Protein AF-A0A537IH87-F1 (afdb_monomer_lite)

pLDDT: mean 83.72, std 11.46, range [42.16, 96.88]

Sequence (106 aa):
MARRAQEFIPELKVEYLARPGIAGVRAQVIDRKGNFIKEAIELEGAHSYHITNYNSPGATGSPAFAAWLVKKLGEDGHLNHLTRNLGKRGIWDFAMISEQIEMKTT

Secondary structure (DSSP, 8-state):
-HHHHHTT-TT--GGG--SPPPP------B-TTSPBP-S-EEEEETTEEEEEE--TTHHHHHHHHHHHHHHHHHHTTTTTTS--------S--HHHHHHHHHTT--

Foldseek 3Di:
DQVVVCVVVVPDDPVVDPDDDDDDDALWDADPVRDTDADFDWDDDPLDIDGSHDRPPNPVCVVLVVLVVVVVCVVVVVCVPPDPDPPDDDPDDSVVSNVVVVVVVD

Structure (mmCIF, N/CA/C/O backbone):
data_AF-A0A537IH87-F1
#
_entry.id   AF-A0A537IH87-F1
#
loop_
_atom_site.group_PDB
_atom_site.id
_atom_site.type_symbol
_atom_site.label_atom_id
_atom_site.label_alt_id
_atom_site.label_comp_id
_atom_site.label_asym_id
_atom_site.label_entity_id
_atom_site.label_seq_id
_atom_site.pdbx_PDB_ins_code
_atom_site.Cartn_x
_atom_site.Cartn_y
_atom_site.Cartn_z
_atom_site.occupancy
_atom_site.B_iso_or_equiv
_atom_site.auth_seq_id
_atom_site.auth_comp_id
_atom_site.auth_asym_id
_atom_site.auth_atom_id
_atom_site.pdbx_PDB_model_num
ATOM 1 N N . MET A 1 1 ? -15.728 -4.539 16.410 1.00 87.00 1 MET A N 1
ATOM 2 C CA . MET A 1 1 ? -14.924 -3.320 16.656 1.00 87.00 1 MET A CA 1
ATOM 3 C C . MET A 1 1 ? -15.585 -2.343 17.610 1.00 87.00 1 MET A C 1
ATOM 5 O O . MET A 1 1 ? -14.870 -1.872 18.473 1.00 87.00 1 MET A O 1
ATOM 9 N N . ALA A 1 2 ? -16.903 -2.105 17.539 1.00 90.31 2 ALA A N 1
ATOM 10 C CA . ALA A 1 2 ? -17.605 -1.187 18.451 1.00 90.31 2 ALA A CA 1
ATOM 11 C C . ALA A 1 2 ? -17.243 -1.378 19.940 1.00 90.31 2 ALA A C 1
ATOM 13 O O . ALA A 1 2 ? -16.766 -0.442 20.562 1.00 90.31 2 ALA A O 1
ATOM 14 N N . ARG A 1 3 ? -17.328 -2.613 20.464 1.00 91.81 3 ARG A N 1
ATOM 15 C CA . ARG A 1 3 ? -16.931 -2.925 21.852 1.00 91.81 3 ARG A CA 1
ATOM 16 C C . ARG A 1 3 ? -15.479 -2.556 22.181 1.00 91.81 3 ARG A C 1
ATOM 18 O O . ARG A 1 3 ? -15.222 -1.996 23.229 1.00 91.81 3 ARG A O 1
ATOM 25 N N . ARG A 1 4 ? -14.540 -2.840 21.271 1.00 93.88 4 ARG A N 1
ATOM 26 C CA . ARG A 1 4 ? -13.120 -2.498 21.466 1.00 93.88 4 ARG A CA 1
ATOM 27 C C . ARG A 1 4 ? -12.901 -0.987 21.423 1.00 93.88 4 ARG A C 1
ATOM 29 O O . ARG A 1 4 ? -12.083 -0.475 22.161 1.00 93.88 4 ARG A O 1
ATOM 36 N N . ALA A 1 5 ? -13.635 -0.268 20.573 1.00 93.88 5 ALA A N 1
ATOM 37 C CA . ALA A 1 5 ? -13.575 1.191 20.529 1.00 93.88 5 ALA A CA 1
ATOM 38 C C . ALA A 1 5 ? -14.132 1.828 21.814 1.00 93.88 5 ALA A C 1
ATOM 40 O O . ALA A 1 5 ? -13.588 2.826 22.271 1.00 93.88 5 ALA A O 1
ATOM 41 N N . GLN A 1 6 ? -15.154 1.221 22.428 1.00 95.88 6 GLN A N 1
ATOM 42 C CA . GLN A 1 6 ? -15.707 1.664 23.714 1.00 95.88 6 GLN A CA 1
ATOM 43 C C . GLN A 1 6 ? -14.706 1.573 24.876 1.00 95.88 6 GLN A C 1
ATOM 45 O O . GLN A 1 6 ? -14.854 2.306 25.845 1.00 95.88 6 GLN A O 1
ATOM 50 N N . GLU A 1 7 ? -13.663 0.738 24.777 1.00 96.88 7 GLU A N 1
ATOM 51 C CA . GLU A 1 7 ? -12.567 0.717 25.763 1.00 96.88 7 GLU A CA 1
ATOM 52 C C . GLU A 1 7 ? -11.771 2.037 25.771 1.00 96.88 7 GLU A C 1
ATOM 54 O O . GLU A 1 7 ? -11.214 2.407 26.799 1.00 96.88 7 GLU A O 1
ATOM 59 N N . PHE A 1 8 ? -11.741 2.760 24.643 1.00 96.81 8 PHE A N 1
ATOM 60 C CA . PHE A 1 8 ? -11.029 4.037 24.486 1.00 96.81 8 PHE A CA 1
ATOM 61 C C . PHE A 1 8 ? -11.963 5.253 24.478 1.00 96.81 8 PHE A C 1
ATOM 63 O O . PHE A 1 8 ? -11.526 6.359 24.784 1.00 96.81 8 PHE A O 1
ATOM 70 N N . ILE A 1 9 ? -13.228 5.062 24.092 1.00 96.69 9 ILE A N 1
ATOM 71 C CA . ILE A 1 9 ? -14.254 6.110 23.996 1.00 96.69 9 ILE A CA 1
ATOM 72 C C . ILE A 1 9 ? -15.544 5.580 24.649 1.00 96.69 9 ILE A C 1
ATOM 74 O O . ILE A 1 9 ? -16.421 5.074 23.940 1.00 96.69 9 ILE A O 1
ATOM 78 N N . PRO A 1 10 ? -15.666 5.638 25.987 1.00 95.75 10 PRO A N 1
ATOM 79 C CA . PRO A 1 10 ? -16.772 5.012 26.720 1.00 95.75 10 PRO A CA 1
ATOM 80 C C . PRO A 1 10 ? -18.163 5.535 26.341 1.00 95.75 10 PRO A C 1
ATOM 82 O O . PRO A 1 10 ? -19.146 4.797 26.398 1.00 95.75 10 PRO A O 1
ATOM 85 N N . GLU A 1 11 ? -18.261 6.792 25.913 1.00 96.62 11 GLU A N 1
ATOM 86 C CA . GLU A 1 11 ? -19.509 7.441 25.507 1.00 96.62 11 GLU A CA 1
ATOM 87 C C . GLU A 1 11 ? -19.996 7.000 24.116 1.00 96.62 11 GLU A C 1
ATOM 89 O O . GLU A 1 11 ? -21.115 7.340 23.717 1.00 96.62 11 GLU A O 1
ATOM 94 N N . LEU A 1 12 ? -19.185 6.245 23.360 1.00 95.19 12 LEU A N 1
ATOM 95 C CA . LEU A 1 12 ? -19.568 5.701 22.058 1.00 95.19 12 LEU A CA 1
ATOM 96 C C . LEU A 1 12 ? -20.717 4.699 22.227 1.00 95.19 12 LEU A C 1
ATOM 98 O O . LEU A 1 12 ? -20.536 3.605 22.764 1.00 95.19 12 LEU A O 1
ATOM 102 N N . LYS A 1 13 ? -21.894 5.023 21.691 1.00 94.69 13 LYS A N 1
ATOM 103 C CA . LYS A 1 13 ? -23.036 4.102 21.628 1.00 94.69 13 LYS A CA 1
ATOM 104 C C . LYS A 1 13 ? -23.091 3.398 20.280 1.00 94.69 13 LYS A C 1
ATOM 10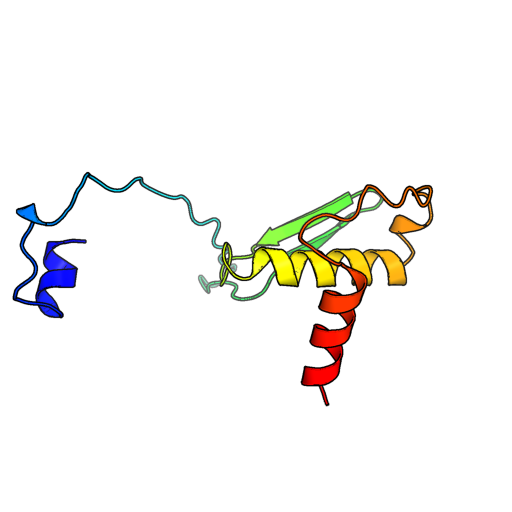6 O O . LYS A 1 13 ? -22.782 3.989 19.247 1.00 94.69 13 LYS A O 1
ATOM 111 N N . VAL A 1 14 ? -23.533 2.139 20.273 1.00 91.31 14 VAL A N 1
ATOM 112 C CA . VAL A 1 14 ? -23.714 1.358 19.030 1.00 91.31 14 VAL A CA 1
ATOM 113 C C . VAL A 1 14 ? -24.706 2.049 18.089 1.00 91.31 14 VAL A C 1
ATOM 115 O O . VAL A 1 14 ? -24.526 2.012 16.877 1.00 91.31 14 VAL A O 1
ATOM 118 N N . GLU A 1 15 ? -25.693 2.740 18.657 1.00 93.81 15 GLU A N 1
ATOM 119 C CA . GLU A 1 15 ? -26.703 3.540 17.956 1.00 93.81 15 GLU A CA 1
ATOM 120 C C . GLU A 1 15 ? -26.104 4.648 17.073 1.00 93.81 15 GLU A C 1
ATOM 122 O O . GLU A 1 15 ? -26.734 5.070 16.109 1.00 93.81 15 GLU A O 1
ATOM 127 N N . TYR A 1 16 ? -24.890 5.124 17.376 1.00 94.19 16 TYR A N 1
ATOM 128 C CA . TYR A 1 16 ? -24.220 6.165 16.587 1.00 94.19 16 TYR A CA 1
ATOM 129 C C . TYR A 1 16 ? -23.643 5.624 15.269 1.00 94.19 16 TYR A C 1
ATOM 131 O O . TYR A 1 16 ? -23.244 6.394 14.395 1.00 94.19 16 TYR A O 1
ATOM 139 N N . LEU A 1 17 ? -23.560 4.300 15.110 1.00 92.62 17 LEU A N 1
ATOM 140 C CA . LEU A 1 17 ? -23.004 3.669 13.919 1.00 92.62 17 LEU A CA 1
ATOM 141 C C . LEU A 1 17 ? -24.061 3.626 12.811 1.00 92.62 17 LEU A C 1
ATOM 143 O O . LEU A 1 17 ? -25.045 2.900 12.910 1.00 92.62 17 LEU A O 1
ATOM 147 N N . ALA A 1 18 ? -23.821 4.355 11.718 1.00 93.56 18 ALA A N 1
ATOM 148 C CA . ALA A 1 18 ? -24.784 4.484 10.620 1.00 93.56 18 ALA A CA 1
ATOM 149 C C . ALA A 1 18 ? -25.163 3.147 9.952 1.00 93.56 18 ALA A C 1
ATOM 151 O O . ALA A 1 18 ? -26.293 2.971 9.506 1.00 93.56 18 ALA A O 1
ATOM 152 N N . ARG A 1 19 ? -24.206 2.216 9.830 1.00 92.12 19 ARG A N 1
ATOM 153 C CA . ARG A 1 19 ? -24.402 0.882 9.241 1.00 92.12 19 ARG A CA 1
ATOM 154 C C . ARG A 1 19 ? -23.248 -0.058 9.600 1.00 92.12 19 ARG A C 1
ATOM 156 O O . ARG A 1 19 ? -22.163 0.426 9.937 1.00 92.12 19 ARG A O 1
ATOM 163 N N . PRO A 1 20 ? -23.423 -1.385 9.468 1.00 89.25 20 PRO A N 1
ATOM 164 C CA . PRO A 1 20 ? -22.310 -2.323 9.523 1.00 89.25 20 PRO A CA 1
ATOM 165 C C . PRO A 1 20 ? -21.222 -1.961 8.505 1.00 89.25 20 PRO A C 1
ATOM 167 O O . PRO A 1 20 ? -21.509 -1.592 7.365 1.00 89.25 20 PRO A O 1
ATOM 170 N N . GLY A 1 21 ? -19.964 -2.063 8.929 1.00 88.00 21 GLY A N 1
ATOM 171 C CA . GLY A 1 21 ? -18.826 -1.943 8.024 1.00 88.00 21 GLY A CA 1
ATOM 172 C C . GLY A 1 21 ? -18.715 -3.151 7.091 1.00 88.00 21 GLY A C 1
ATOM 173 O O . GLY A 1 21 ? -19.277 -4.213 7.356 1.00 88.00 21 GLY A O 1
ATOM 174 N N . ILE A 1 22 ? -17.944 -2.991 6.019 1.00 89.75 22 ILE A N 1
ATOM 175 C CA . ILE A 1 22 ? -17.581 -4.088 5.117 1.00 89.75 22 ILE A CA 1
ATOM 176 C C . ILE A 1 22 ? -16.298 -4.773 5.593 1.00 89.75 22 ILE A C 1
ATOM 178 O O . ILE A 1 22 ? -15.399 -4.128 6.137 1.00 89.75 22 ILE A O 1
ATOM 182 N N . ALA A 1 23 ? -16.203 -6.083 5.370 1.00 88.06 23 ALA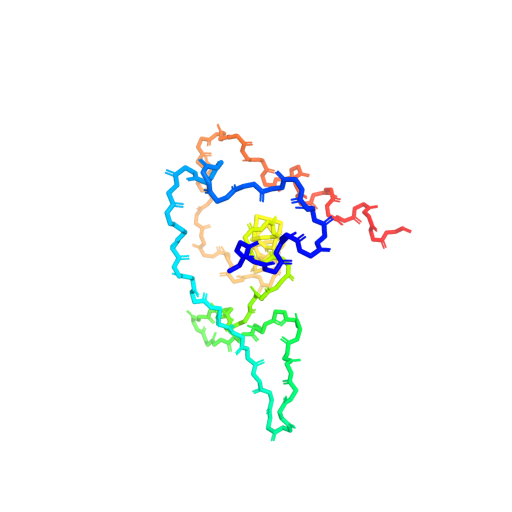 A N 1
ATOM 183 C CA . ALA A 1 23 ? -14.946 -6.799 5.532 1.00 88.06 23 ALA A CA 1
ATOM 184 C C . ALA A 1 23 ? -14.017 -6.458 4.357 1.00 88.06 23 ALA A C 1
ATOM 186 O O . ALA A 1 23 ? -14.413 -6.560 3.198 1.00 88.06 23 ALA A O 1
ATOM 187 N N . GLY A 1 24 ? -12.789 -6.045 4.663 1.00 84.69 24 GLY A N 1
ATOM 188 C CA . GLY A 1 24 ? -11.733 -5.844 3.672 1.00 84.69 24 GLY A CA 1
ATOM 189 C C . GLY A 1 24 ? -10.713 -6.977 3.724 1.00 84.69 24 GLY A C 1
ATOM 190 O O . GLY A 1 24 ? -10.452 -7.531 4.792 1.00 84.69 24 GLY A O 1
ATOM 191 N N . VAL A 1 25 ? -10.104 -7.287 2.581 1.00 84.06 25 VAL A N 1
ATOM 192 C CA . VAL A 1 25 ? -8.964 -8.209 2.497 1.00 84.06 25 VAL A CA 1
ATOM 193 C C . VAL A 1 25 ? -7.675 -7.396 2.545 1.00 84.06 25 VAL A C 1
ATOM 195 O O . VAL A 1 25 ? -7.536 -6.401 1.836 1.00 84.06 25 VAL A O 1
ATOM 198 N N . ARG A 1 26 ? -6.720 -7.817 3.379 1.00 80.12 26 ARG A N 1
ATOM 199 C CA . ARG A 1 26 ? -5.355 -7.280 3.377 1.00 80.12 26 ARG A CA 1
ATOM 200 C C . ARG A 1 26 ? -4.422 -8.336 2.801 1.00 80.12 26 ARG A C 1
ATOM 202 O O . ARG A 1 26 ? -4.248 -9.385 3.416 1.00 80.12 26 ARG A O 1
ATOM 209 N N . ALA A 1 27 ? -3.820 -8.051 1.652 1.00 76.56 27 ALA A N 1
ATOM 210 C CA . ALA A 1 27 ? -2.803 -8.901 1.039 1.00 76.56 27 ALA A CA 1
ATOM 211 C C . ALA A 1 27 ? -1.449 -8.691 1.741 1.00 76.56 27 ALA A C 1
ATOM 213 O O . ALA A 1 27 ? -0.555 -8.057 1.196 1.00 76.56 27 ALA A O 1
ATOM 214 N N . GLN A 1 28 ? -1.330 -9.143 2.993 1.00 83.25 28 GLN A N 1
ATOM 215 C CA . GLN A 1 28 ? -0.068 -9.066 3.732 1.00 83.25 28 GLN A CA 1
ATOM 216 C C . GLN A 1 28 ? 0.803 -10.271 3.401 1.00 83.25 28 GLN A C 1
ATOM 218 O O . GLN A 1 28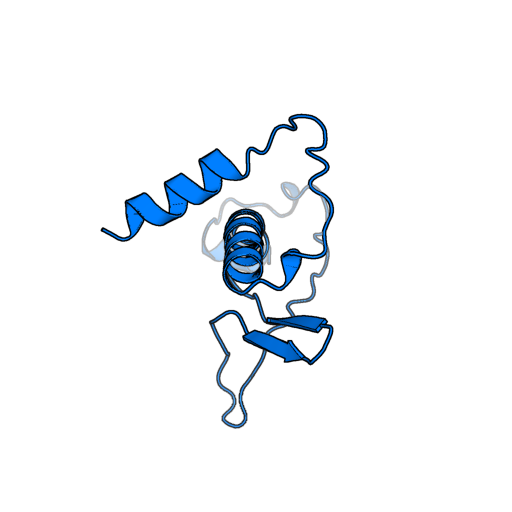 ? 0.361 -11.410 3.556 1.00 83.25 28 GLN A O 1
ATOM 223 N N . VAL A 1 29 ? 2.044 -10.020 2.999 1.00 88.12 29 VAL A N 1
ATOM 224 C CA . VAL A 1 29 ? 3.015 -11.086 2.747 1.00 88.12 29 VAL A CA 1
ATOM 225 C C . VAL A 1 29 ? 3.754 -11.446 4.036 1.00 88.12 29 VAL A C 1
ATOM 227 O O . VAL A 1 29 ? 4.118 -10.576 4.832 1.00 88.12 29 VAL A O 1
ATOM 230 N N . ILE A 1 30 ? 3.960 -12.748 4.234 1.00 90.31 30 ILE A N 1
ATOM 231 C CA . ILE A 1 30 ? 4.682 -13.325 5.369 1.00 90.31 30 ILE A CA 1
ATOM 232 C C . ILE A 1 30 ? 5.884 -14.108 4.828 1.00 90.31 30 ILE A C 1
ATOM 234 O O . ILE A 1 30 ? 5.751 -14.852 3.855 1.00 90.31 30 ILE A O 1
ATOM 238 N N . ASP A 1 31 ? 7.057 -13.930 5.434 1.00 89.69 31 ASP A N 1
ATOM 239 C CA . ASP A 1 31 ? 8.265 -14.671 5.068 1.00 89.69 31 ASP A CA 1
ATOM 240 C C . ASP A 1 31 ? 8.255 -16.121 5.606 1.00 89.69 31 ASP A C 1
ATOM 242 O O . ASP A 1 31 ? 7.391 -16.533 6.381 1.00 89.69 31 ASP A O 1
ATOM 246 N N . ARG A 1 32 ? 9.261 -16.923 5.230 1.00 93.44 32 ARG A N 1
ATOM 247 C CA . ARG A 1 32 ? 9.385 -18.327 5.682 1.00 93.44 32 ARG A CA 1
ATOM 248 C C . ARG A 1 32 ? 9.554 -18.488 7.199 1.00 93.44 32 ARG A C 1
ATOM 250 O O . ARG A 1 32 ? 9.423 -19.600 7.700 1.00 93.44 32 ARG A O 1
ATOM 257 N N . LYS A 1 33 ? 9.892 -17.417 7.917 1.00 95.00 33 LYS A N 1
ATOM 258 C CA . LYS A 1 33 ? 10.073 -17.394 9.372 1.00 95.00 33 LYS A CA 1
ATOM 259 C C . LYS A 1 33 ? 8.818 -16.894 10.100 1.00 95.00 33 LYS A C 1
ATOM 261 O O . LYS A 1 33 ? 8.822 -16.857 11.325 1.00 95.00 33 LYS A O 1
ATOM 266 N N . GLY A 1 34 ? 7.758 -16.532 9.375 1.00 93.31 34 GLY A N 1
ATOM 267 C CA . GLY A 1 34 ? 6.520 -16.014 9.953 1.00 93.31 34 GLY A CA 1
ATOM 268 C C . GLY A 1 34 ? 6.507 -14.496 10.161 1.00 93.31 34 GLY A C 1
ATOM 269 O O . GLY A 1 34 ? 5.579 -13.988 10.789 1.00 93.31 34 GLY A O 1
ATOM 270 N N . ASN A 1 35 ? 7.493 -13.753 9.649 1.00 90.88 35 ASN A N 1
ATOM 271 C CA . ASN A 1 35 ? 7.534 -12.298 9.798 1.00 90.88 35 ASN A CA 1
ATOM 272 C C . ASN A 1 35 ? 6.721 -11.603 8.708 1.00 90.88 35 ASN A C 1
ATOM 274 O O . ASN A 1 35 ? 6.789 -11.973 7.536 1.00 90.88 35 ASN A O 1
ATOM 278 N N . PHE A 1 36 ? 6.016 -10.533 9.078 1.00 87.62 36 PHE A N 1
ATOM 279 C CA . PHE A 1 36 ? 5.385 -9.648 8.103 1.00 87.62 36 PHE A CA 1
ATOM 280 C C . PHE A 1 36 ? 6.431 -8.881 7.298 1.00 87.62 36 PHE A C 1
ATOM 282 O O . PHE A 1 36 ? 7.303 -8.221 7.872 1.00 87.62 36 PHE A O 1
ATOM 289 N N . ILE A 1 37 ? 6.283 -8.896 5.975 1.00 87.31 37 ILE A N 1
ATOM 290 C CA . ILE A 1 37 ? 7.049 -8.018 5.093 1.00 87.31 37 ILE A CA 1
ATOM 291 C C . ILE A 1 37 ? 6.385 -6.637 5.102 1.00 87.31 37 ILE A C 1
ATOM 293 O O . ILE A 1 37 ? 5.188 -6.500 4.843 1.00 87.31 37 ILE A O 1
ATOM 297 N N . LYS A 1 38 ? 7.156 -5.617 5.489 1.00 79.50 38 LYS A N 1
ATOM 298 C CA . LYS A 1 38 ? 6.659 -4.245 5.694 1.00 79.50 38 LYS A CA 1
ATOM 299 C C . LYS A 1 38 ? 6.731 -3.382 4.437 1.00 79.50 38 LYS A C 1
ATOM 301 O O . LYS A 1 38 ? 5.903 -2.495 4.276 1.00 79.50 38 LYS A O 1
ATOM 306 N N . GLU A 1 39 ? 7.706 -3.659 3.578 1.00 81.06 39 GLU A N 1
ATOM 307 C CA . GLU A 1 39 ? 7.999 -2.856 2.393 1.00 81.06 39 GLU A CA 1
ATOM 308 C C . GLU A 1 39 ? 7.228 -3.326 1.164 1.00 81.06 39 GLU A C 1
ATOM 310 O O . GLU A 1 39 ? 6.746 -4.466 1.100 1.00 81.06 39 GLU A O 1
ATOM 315 N N . ALA A 1 40 ? 7.144 -2.446 0.165 1.00 86.75 40 ALA A N 1
ATOM 316 C CA . ALA A 1 40 ? 6.624 -2.826 -1.135 1.00 86.75 40 ALA A CA 1
ATOM 317 C C . ALA A 1 40 ? 7.470 -3.962 -1.730 1.00 86.75 40 ALA A C 1
ATOM 319 O O . ALA A 1 40 ? 8.698 -3.905 -1.698 1.00 86.75 40 ALA A O 1
ATOM 320 N N . ILE A 1 41 ? 6.823 -5.000 -2.262 1.00 89.12 41 ILE A N 1
ATOM 321 C CA . ILE A 1 41 ? 7.532 -6.077 -2.965 1.00 89.12 41 ILE A CA 1
ATOM 322 C C . ILE A 1 41 ? 7.320 -5.885 -4.456 1.00 89.12 41 ILE A C 1
ATOM 324 O O . ILE A 1 41 ? 6.221 -6.117 -4.970 1.00 89.12 41 ILE A O 1
ATOM 328 N N . GLU A 1 42 ? 8.393 -5.485 -5.123 1.00 90.88 42 GLU A N 1
ATOM 329 C CA . GLU A 1 42 ? 8.468 -5.297 -6.565 1.00 90.88 42 GLU A CA 1
ATOM 330 C C . GLU A 1 42 ? 9.143 -6.517 -7.204 1.00 90.88 42 GLU A C 1
ATOM 332 O O . GLU A 1 42 ? 10.186 -6.972 -6.732 1.00 90.88 42 GLU A O 1
ATOM 337 N N . LEU A 1 43 ? 8.538 -7.065 -8.257 1.00 91.81 43 LEU A N 1
ATOM 338 C CA . LEU A 1 43 ? 9.101 -8.154 -9.053 1.00 91.81 43 LEU A CA 1
ATOM 339 C C . LEU A 1 43 ? 9.110 -7.735 -10.520 1.00 91.81 43 LEU A C 1
ATOM 341 O O . LEU A 1 43 ? 8.052 -7.509 -11.115 1.00 91.81 43 LEU A O 1
ATOM 345 N N . GLU A 1 44 ? 10.301 -7.664 -11.095 1.00 92.31 44 GLU A N 1
ATOM 346 C CA . GLU A 1 44 ? 10.499 -7.373 -12.508 1.00 92.31 44 GLU A CA 1
ATOM 347 C C . GLU A 1 44 ? 10.526 -8.676 -13.317 1.00 92.31 44 GLU A C 1
ATOM 349 O O . GLU A 1 44 ? 11.187 -9.651 -12.953 1.00 92.31 44 GLU A O 1
ATOM 354 N N . GLY A 1 45 ? 9.770 -8.705 -14.409 1.00 90.31 45 GLY A N 1
ATOM 355 C CA . GLY A 1 45 ? 9.793 -9.753 -15.421 1.00 90.31 45 GLY A CA 1
ATOM 356 C C . GLY A 1 45 ? 10.128 -9.165 -16.789 1.00 90.31 45 GLY A C 1
ATOM 357 O O . GLY A 1 45 ? 10.104 -7.955 -16.980 1.00 90.31 45 GLY A O 1
ATOM 358 N N . ALA A 1 46 ? 10.385 -10.022 -17.781 1.00 87.44 46 ALA A N 1
ATOM 359 C CA . ALA A 1 46 ? 10.830 -9.583 -19.111 1.00 87.44 46 ALA A CA 1
ATOM 360 C C . ALA A 1 46 ? 9.901 -8.546 -19.780 1.00 87.44 46 ALA A C 1
ATOM 362 O O . ALA A 1 46 ? 10.366 -7.672 -20.509 1.00 87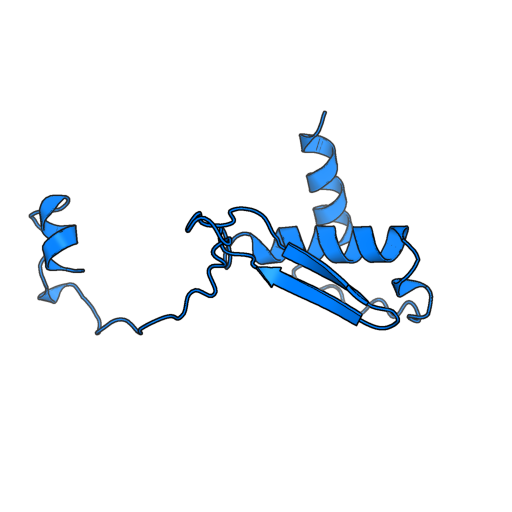.44 46 ALA A O 1
ATOM 363 N N . HIS A 1 47 ? 8.590 -8.645 -19.536 1.00 86.69 47 HIS A N 1
ATOM 364 C CA . HIS A 1 47 ? 7.570 -7.757 -20.107 1.00 86.69 47 HIS A CA 1
ATOM 365 C C . HIS A 1 47 ? 6.511 -7.339 -19.078 1.00 86.69 47 HIS A C 1
ATOM 367 O O . HIS A 1 47 ? 5.393 -6.975 -19.443 1.00 86.69 47 HIS A O 1
ATOM 373 N N . SER A 1 48 ? 6.821 -7.444 -17.787 1.00 91.31 48 SER A N 1
ATOM 374 C CA . SER A 1 48 ? 5.864 -7.163 -16.721 1.00 91.31 48 SER A CA 1
ATOM 375 C C . SER A 1 48 ? 6.553 -6.620 -15.481 1.00 91.31 48 SER A C 1
ATOM 377 O O . SER A 1 48 ? 7.680 -6.984 -15.164 1.00 91.31 48 SER A O 1
ATOM 379 N N . TYR A 1 49 ? 5.838 -5.766 -14.756 1.00 92.75 49 TYR A N 1
ATOM 380 C CA . TYR A 1 49 ? 6.276 -5.238 -13.474 1.00 92.75 49 TYR A CA 1
ATOM 381 C C . TYR A 1 49 ? 5.185 -5.492 -12.440 1.00 92.75 49 TYR A C 1
ATOM 383 O O . TYR A 1 49 ? 4.043 -5.059 -12.616 1.00 92.75 49 TYR A O 1
ATOM 391 N N . HIS A 1 50 ? 5.504 -6.238 -11.387 1.00 92.44 50 HIS A N 1
ATOM 392 C CA . HIS A 1 50 ? 4.528 -6.678 -10.397 1.00 92.44 50 HIS A CA 1
ATOM 393 C C . HIS A 1 50 ? 4.781 -6.021 -9.049 1.00 92.44 50 HIS A C 1
ATOM 395 O O . HIS A 1 50 ? 5.875 -6.108 -8.502 1.00 92.44 50 HIS A O 1
ATOM 401 N N . ILE A 1 51 ? 3.728 -5.455 -8.465 1.00 91.12 51 ILE A N 1
ATOM 402 C CA . ILE A 1 51 ? 3.712 -5.025 -7.066 1.00 91.12 51 ILE A CA 1
ATOM 403 C C . ILE A 1 51 ? 2.865 -6.037 -6.305 1.00 91.12 51 ILE A C 1
ATOM 405 O O . ILE A 1 51 ? 1.643 -6.066 -6.439 1.00 91.12 51 ILE A O 1
ATOM 409 N N . THR A 1 52 ? 3.522 -6.916 -5.553 1.00 87.94 52 THR A N 1
ATOM 410 C CA . THR A 1 52 ? 2.874 -8.065 -4.888 1.00 87.94 5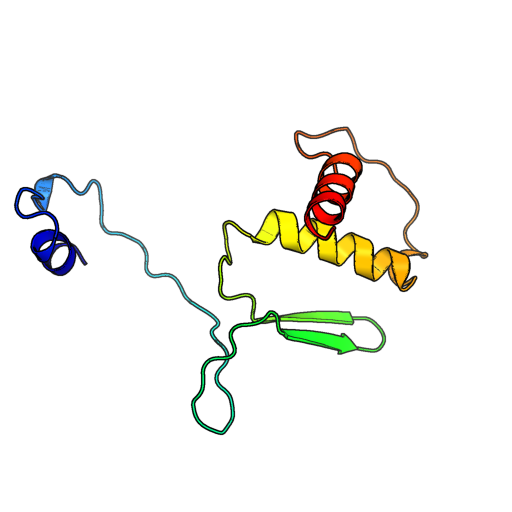2 THR A CA 1
ATOM 411 C C . THR A 1 52 ? 2.568 -7.820 -3.414 1.00 87.94 52 THR A C 1
ATOM 413 O O . THR A 1 52 ? 1.782 -8.550 -2.815 1.00 87.94 52 THR A O 1
ATOM 416 N N . ASN A 1 53 ? 3.138 -6.762 -2.839 1.00 88.19 53 ASN A N 1
ATOM 417 C CA . ASN A 1 53 ? 2.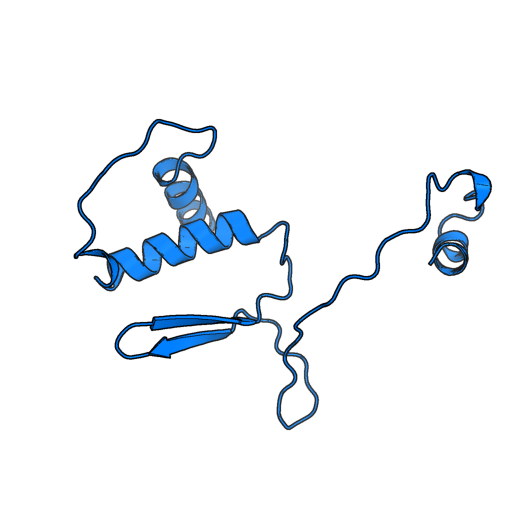836 -6.284 -1.497 1.00 88.19 53 ASN A CA 1
ATOM 418 C C . ASN A 1 53 ? 2.930 -4.757 -1.488 1.00 88.19 53 ASN A C 1
ATOM 420 O O . ASN A 1 53 ? 3.908 -4.214 -1.988 1.00 88.19 53 ASN A O 1
ATOM 424 N N . TYR A 1 54 ? 1.926 -4.086 -0.923 1.00 85.94 54 TYR A N 1
ATOM 425 C CA . TYR A 1 54 ? 1.949 -2.658 -0.585 1.00 85.94 54 TYR A CA 1
ATOM 426 C C . TYR A 1 54 ? 0.943 -2.411 0.548 1.00 85.94 54 TYR A C 1
ATOM 428 O O . TYR A 1 54 ? -0.196 -1.982 0.352 1.00 85.94 54 TYR A O 1
ATOM 436 N N . ASN A 1 55 ? 1.326 -2.829 1.750 1.00 74.19 55 ASN A N 1
ATOM 437 C CA . ASN A 1 55 ? 0.429 -3.024 2.887 1.00 74.19 55 ASN A CA 1
ATOM 438 C C . ASN A 1 55 ? 0.272 -1.793 3.793 1.00 74.19 55 ASN A C 1
ATOM 440 O O . ASN A 1 55 ? -0.749 -1.710 4.482 1.00 74.19 55 ASN A O 1
ATOM 444 N N . SER A 1 56 ? 1.193 -0.816 3.791 1.00 68.12 56 SER A N 1
ATOM 445 C CA . SER A 1 56 ? 0.994 0.419 4.563 1.00 68.12 56 SER A CA 1
ATOM 446 C C . SER A 1 56 ? 1.820 1.627 4.084 1.00 68.12 56 SER A C 1
ATOM 448 O O . SER A 1 56 ? 3.032 1.504 3.960 1.00 68.12 56 SER A O 1
ATOM 450 N N . PRO A 1 57 ? 1.203 2.814 3.925 1.00 70.69 57 PRO A N 1
ATOM 451 C CA . PRO A 1 57 ? -0.231 3.052 3.978 1.00 70.69 57 PRO A CA 1
ATOM 452 C C . PRO A 1 57 ? -0.862 2.742 2.609 1.00 70.69 57 PRO A C 1
ATOM 454 O O . PRO A 1 57 ? -0.792 3.555 1.698 1.00 70.69 57 PRO A O 1
ATOM 457 N N . GLY A 1 58 ? -1.493 1.570 2.451 1.00 80.88 58 GLY A N 1
ATOM 458 C CA . GLY A 1 58 ? -1.935 1.085 1.135 1.00 80.88 58 GLY A CA 1
ATOM 459 C C . GLY A 1 58 ? -2.822 2.081 0.375 1.00 80.88 58 GLY A C 1
ATOM 460 O O . GLY A 1 58 ? -2.472 2.525 -0.710 1.00 80.88 58 GLY A O 1
ATOM 461 N N . ALA A 1 59 ? -3.952 2.486 0.962 1.00 82.94 59 ALA A N 1
ATOM 462 C CA . ALA A 1 59 ? -4.888 3.391 0.289 1.00 82.94 59 ALA A CA 1
ATOM 463 C C . ALA A 1 59 ? -4.418 4.853 0.256 1.00 82.94 59 ALA A C 1
ATOM 465 O O . ALA A 1 59 ? -4.601 5.529 -0.749 1.00 82.94 59 ALA A O 1
ATOM 466 N N . THR A 1 60 ? -3.842 5.365 1.345 1.00 86.69 60 THR A N 1
ATOM 467 C CA . THR A 1 60 ? -3.475 6.789 1.419 1.00 86.69 60 THR A CA 1
ATOM 468 C C . THR A 1 60 ? -2.104 7.082 0.808 1.00 86.69 60 THR A C 1
ATOM 470 O O . THR A 1 60 ? -1.858 8.210 0.401 1.00 86.69 60 THR A O 1
ATOM 473 N N . GLY A 1 61 ? -1.218 6.089 0.722 1.00 86.19 61 GLY A N 1
ATOM 474 C CA . GLY A 1 61 ? 0.106 6.197 0.105 1.00 86.19 61 GLY A CA 1
ATOM 475 C C . GLY A 1 61 ? 0.140 5.818 -1.372 1.00 86.19 61 GLY A C 1
ATOM 476 O O . GLY A 1 61 ? 1.080 6.212 -2.063 1.00 86.19 61 GLY A O 1
ATOM 477 N N . SER A 1 62 ? -0.881 5.121 -1.890 1.00 87.44 62 SER A N 1
ATOM 478 C CA . SER A 1 62 ? -0.889 4.666 -3.285 1.00 87.44 62 SER A CA 1
ATOM 479 C C . SER A 1 62 ? -0.717 5.778 -4.323 1.00 87.44 62 SER A C 1
ATOM 481 O O . SER A 1 62 ? -0.014 5.511 -5.295 1.00 87.44 62 SER A O 1
ATOM 483 N N . PRO A 1 63 ? -1.240 7.017 -4.167 1.00 86.19 63 PRO A N 1
ATOM 484 C CA . PRO A 1 63 ? -1.016 8.051 -5.178 1.00 86.19 63 PRO A CA 1
ATOM 485 C C . PRO A 1 63 ? 0.452 8.486 -5.261 1.00 86.19 63 PRO A C 1
ATOM 487 O O . PRO A 1 63 ? 0.992 8.642 -6.354 1.00 86.19 63 PRO A O 1
ATOM 490 N N . ALA A 1 64 ? 1.113 8.645 -4.110 1.00 85.81 64 ALA A N 1
ATOM 491 C CA . ALA A 1 64 ? 2.526 9.009 -4.056 1.00 85.81 64 ALA A CA 1
ATOM 492 C C . ALA A 1 64 ? 3.410 7.861 -4.562 1.00 85.81 64 ALA A C 1
ATOM 494 O O . ALA A 1 64 ? 4.319 8.084 -5.358 1.00 85.81 64 ALA A O 1
ATOM 495 N N . PHE A 1 65 ? 3.097 6.626 -4.159 1.00 87.94 65 PHE A N 1
ATOM 496 C CA . PHE A 1 65 ? 3.797 5.437 -4.639 1.00 87.94 65 PHE A CA 1
ATOM 497 C C . PHE A 1 65 ? 3.635 5.246 -6.150 1.00 87.94 65 PHE A C 1
ATOM 499 O O . PHE A 1 65 ? 4.606 4.929 -6.826 1.00 87.94 65 PHE A O 1
ATOM 506 N N . ALA A 1 66 ? 2.448 5.503 -6.705 1.00 89.50 66 ALA A N 1
ATOM 507 C CA . ALA A 1 66 ? 2.218 5.455 -8.146 1.00 89.50 66 ALA A CA 1
ATOM 508 C C . ALA A 1 66 ? 3.041 6.511 -8.901 1.00 89.50 66 ALA A C 1
ATOM 510 O O . ALA A 1 66 ? 3.622 6.192 -9.936 1.00 89.50 66 ALA A O 1
ATOM 511 N N . ALA A 1 67 ? 3.127 7.745 -8.385 1.00 87.94 67 ALA A N 1
ATOM 512 C CA . ALA A 1 67 ? 3.965 8.787 -8.983 1.00 87.94 67 ALA A CA 1
ATOM 513 C C . ALA A 1 67 ? 5.443 8.365 -9.008 1.00 87.94 67 ALA A C 1
ATOM 515 O O . ALA A 1 67 ? 6.084 8.396 -10.058 1.00 87.94 67 ALA A O 1
ATOM 516 N N . TRP A 1 68 ? 5.953 7.901 -7.864 1.00 88.81 68 TRP A N 1
ATOM 517 C CA . TRP A 1 68 ? 7.318 7.394 -7.739 1.00 88.81 68 TRP A CA 1
ATOM 518 C C . TRP A 1 68 ? 7.588 6.206 -8.675 1.00 88.81 68 TRP A C 1
ATOM 520 O O . TRP A 1 68 ? 8.585 6.205 -9.390 1.00 88.81 68 TRP A O 1
ATOM 530 N N . LEU A 1 69 ? 6.673 5.235 -8.734 1.00 91.00 69 LEU A N 1
ATOM 531 C CA . LEU A 1 69 ? 6.794 4.050 -9.581 1.00 91.00 69 LEU A CA 1
ATOM 532 C C . LEU A 1 69 ? 6.880 4.418 -11.065 1.00 91.00 69 LEU A C 1
ATOM 534 O O . LEU A 1 69 ? 7.752 3.928 -11.772 1.00 91.00 69 LEU A O 1
ATOM 538 N N . VAL A 1 70 ? 5.973 5.271 -11.549 1.00 90.19 70 VAL A N 1
ATOM 539 C CA . VAL A 1 70 ? 5.958 5.689 -12.960 1.00 90.19 70 VAL A CA 1
ATOM 540 C C . VAL A 1 70 ? 7.244 6.428 -13.317 1.00 90.19 70 VAL A C 1
ATOM 542 O O . VAL A 1 70 ? 7.788 6.206 -14.396 1.00 90.19 70 VAL A O 1
ATOM 545 N N . LYS A 1 71 ? 7.748 7.273 -12.411 1.00 87.62 71 LYS A N 1
ATOM 546 C CA . LYS A 1 71 ? 9.036 7.944 -12.587 1.00 87.62 71 LYS A CA 1
ATOM 547 C C . LYS A 1 71 ? 10.181 6.935 -12.701 1.00 87.62 71 LYS A C 1
ATOM 549 O O . LYS A 1 71 ? 10.869 6.956 -13.716 1.00 87.62 71 LYS A O 1
ATOM 554 N N . LYS A 1 72 ? 10.314 6.025 -11.730 1.00 90.75 72 LYS A N 1
ATOM 555 C CA . LYS A 1 72 ? 11.324 4.954 -11.717 1.00 90.75 72 LYS A CA 1
ATOM 556 C C . LYS A 1 72 ? 11.311 4.153 -13.024 1.00 90.75 72 LYS A C 1
ATOM 558 O O . LYS A 1 72 ? 12.318 4.078 -13.712 1.00 90.75 72 LYS A O 1
ATOM 563 N N . LEU A 1 73 ? 10.141 3.662 -13.442 1.00 91.75 73 LEU A N 1
ATOM 564 C CA . LEU A 1 73 ? 10.001 2.911 -14.697 1.00 91.75 73 LEU A CA 1
ATOM 565 C C . LEU A 1 73 ? 10.358 3.739 -15.945 1.00 91.75 73 LEU A C 1
ATOM 567 O O . LEU A 1 73 ? 10.789 3.186 -16.957 1.00 91.75 73 LEU A O 1
ATOM 571 N N . GLY A 1 74 ? 10.140 5.054 -15.905 1.00 89.38 74 GLY A N 1
ATOM 572 C CA . GLY A 1 74 ? 10.562 5.972 -16.960 1.00 89.38 74 GLY A CA 1
ATOM 573 C C . GLY A 1 74 ? 12.080 6.142 -17.017 1.00 89.38 74 GLY A C 1
ATOM 574 O O . GLY A 1 74 ? 12.648 6.090 -18.104 1.00 89.38 74 GLY A O 1
ATOM 575 N N . GLU A 1 75 ? 12.727 6.304 -15.862 1.00 88.81 75 GLU A N 1
ATOM 576 C CA . GLU A 1 75 ? 14.187 6.416 -15.725 1.00 88.81 75 GLU A CA 1
ATOM 577 C C . GLU A 1 75 ? 14.900 5.128 -16.159 1.00 88.81 75 GLU A C 1
ATOM 579 O O . GLU A 1 75 ? 15.899 5.191 -16.874 1.00 88.81 75 GLU A O 1
ATOM 584 N N . ASP A 1 76 ? 14.315 3.973 -15.845 1.00 90.25 76 ASP A N 1
ATOM 585 C CA . ASP A 1 76 ? 14.793 2.650 -16.264 1.00 90.25 76 ASP A CA 1
ATOM 586 C C . ASP A 1 76 ? 14.513 2.357 -17.759 1.00 90.25 76 ASP A C 1
ATOM 588 O O . ASP A 1 76 ? 14.899 1.323 -18.305 1.00 90.25 76 ASP A O 1
ATOM 592 N N . GLY A 1 77 ? 13.832 3.269 -18.463 1.00 90.19 77 GLY A N 1
ATOM 593 C CA . GLY A 1 77 ? 13.546 3.170 -19.894 1.00 90.19 77 GLY A CA 1
ATOM 594 C C . GLY A 1 77 ? 12.413 2.208 -20.262 1.00 90.19 77 GLY A C 1
ATOM 595 O O . GLY A 1 77 ? 12.092 2.066 -21.448 1.00 90.19 77 GLY A O 1
ATOM 596 N N . HIS A 1 78 ? 11.743 1.597 -19.281 1.00 88.81 78 HIS A N 1
ATOM 597 C CA . HIS A 1 78 ? 10.617 0.687 -19.513 1.00 88.81 78 HIS A CA 1
ATOM 598 C C . HIS A 1 78 ? 9.444 1.371 -20.220 1.00 88.81 78 HIS A C 1
ATOM 600 O O . HIS A 1 78 ? 8.671 0.707 -20.905 1.00 88.81 78 HIS A O 1
ATOM 606 N N . LEU A 1 79 ? 9.319 2.695 -20.101 1.00 87.75 79 LEU A N 1
ATOM 607 C CA . LEU A 1 79 ? 8.217 3.471 -20.675 1.00 87.75 79 LEU A CA 1
ATOM 608 C C . LEU A 1 79 ? 8.554 4.145 -22.018 1.00 87.75 79 LEU A C 1
ATOM 610 O O . LEU A 1 79 ? 7.693 4.809 -22.590 1.00 87.75 79 LEU A O 1
ATOM 614 N N . ASN A 1 80 ? 9.761 3.955 -22.566 1.00 88.19 80 ASN A N 1
ATOM 615 C CA . ASN A 1 80 ? 10.230 4.644 -23.784 1.00 88.19 80 ASN A CA 1
ATOM 616 C C . ASN A 1 80 ? 9.392 4.356 -25.040 1.00 88.19 80 ASN A C 1
ATOM 618 O O . ASN A 1 80 ? 9.379 5.144 -25.983 1.00 88.19 80 ASN A O 1
ATOM 622 N N . HIS A 1 81 ? 8.698 3.221 -25.058 1.00 84.69 81 HIS A N 1
ATOM 623 C CA . HIS A 1 81 ? 7.825 2.815 -26.155 1.00 84.69 81 HIS A CA 1
ATOM 624 C C . HIS A 1 81 ? 6.448 3.503 -26.114 1.00 84.69 81 HIS A C 1
ATOM 626 O O . HIS A 1 81 ? 5.682 3.400 -27.073 1.00 84.69 81 HIS A O 1
ATOM 632 N N . LEU A 1 82 ? 6.105 4.196 -25.020 1.00 82.56 82 LEU A N 1
ATOM 633 C CA . LEU A 1 82 ? 4.843 4.916 -24.894 1.00 82.56 82 LEU A CA 1
ATOM 634 C C . LEU A 1 82 ? 4.922 6.250 -25.648 1.00 82.56 82 LEU A C 1
ATOM 636 O O . LEU A 1 82 ? 5.734 7.121 -25.340 1.00 82.56 82 LEU A O 1
ATOM 640 N N . THR A 1 83 ? 4.033 6.454 -26.621 1.00 69.00 83 THR A N 1
ATOM 641 C CA . THR A 1 83 ? 3.867 7.763 -27.266 1.00 69.00 83 THR A CA 1
ATOM 642 C C . THR A 1 83 ? 3.375 8.786 -26.247 1.00 69.00 83 THR A C 1
ATOM 644 O O . THR A 1 83 ? 2.379 8.546 -25.561 1.00 69.00 83 THR A O 1
ATOM 647 N N . ARG A 1 84 ? 4.045 9.942 -26.171 1.00 65.50 84 ARG A N 1
ATOM 648 C CA . ARG A 1 84 ? 3.761 11.026 -25.219 1.00 65.50 84 ARG A CA 1
ATOM 649 C C . ARG A 1 84 ? 2.416 11.696 -25.526 1.00 65.50 84 ARG A C 1
ATOM 651 O O . ARG A 1 84 ? 2.363 12.771 -26.110 1.00 65.50 84 ARG A O 1
ATOM 658 N N . ASN A 1 85 ? 1.317 11.059 -25.142 1.00 60.31 85 ASN A N 1
ATOM 659 C CA . ASN A 1 85 ? -0.009 11.659 -25.176 1.00 60.31 85 ASN A CA 1
ATOM 660 C C . ASN A 1 85 ? -0.270 12.286 -23.806 1.00 60.31 85 ASN A C 1
ATOM 662 O O . ASN A 1 85 ? -0.665 11.609 -22.859 1.00 60.31 85 ASN A O 1
ATOM 666 N N . LEU A 1 86 ? 0.010 13.584 -23.687 1.00 57.41 86 LEU A N 1
ATOM 667 C CA . LEU A 1 86 ? -0.332 14.368 -22.502 1.00 57.41 86 LEU A CA 1
ATOM 668 C C . LEU A 1 86 ? -1.858 14.524 -22.466 1.00 57.41 86 LEU A C 1
ATOM 670 O O . LEU A 1 86 ? -2.419 15.486 -22.989 1.00 57.41 86 LEU A O 1
ATOM 674 N N . GLY A 1 87 ? -2.538 13.525 -21.900 1.00 56.81 87 GLY A N 1
ATOM 675 C CA . GLY A 1 87 ? -3.963 13.599 -21.599 1.00 56.81 87 GLY A CA 1
ATOM 676 C C . GLY A 1 87 ? -4.283 14.847 -20.770 1.00 56.81 87 GLY A C 1
ATOM 677 O O . GLY A 1 87 ? -3.436 15.352 -20.033 1.00 56.81 87 GLY A O 1
ATOM 678 N N . LYS A 1 88 ? -5.507 15.368 -20.936 1.00 57.72 88 LYS A N 1
ATOM 679 C CA . LYS A 1 88 ? -5.992 16.626 -20.339 1.00 57.72 88 LYS A CA 1
ATOM 680 C C . LYS A 1 88 ? -5.565 16.787 -18.871 1.00 57.72 88 LYS A C 1
ATOM 682 O O . LYS A 1 88 ? -5.707 15.852 -18.089 1.00 57.72 88 LYS A O 1
ATOM 687 N N . ARG A 1 89 ? -5.141 18.007 -18.503 1.00 58.56 89 ARG A N 1
ATOM 688 C CA . ARG A 1 89 ? -4.856 18.430 -17.119 1.00 58.56 89 ARG A CA 1
ATOM 689 C C . ARG A 1 89 ? -6.031 18.069 -16.200 1.00 58.56 89 ARG A C 1
ATOM 691 O O . ARG A 1 89 ? -7.076 18.715 -16.251 1.00 58.56 89 ARG A O 1
ATOM 698 N N . GLY A 1 90 ? -5.864 17.010 -15.414 1.00 66.81 90 GLY A N 1
ATOM 699 C CA . GLY A 1 90 ? -6.765 16.647 -14.325 1.00 66.81 90 GLY A CA 1
ATOM 700 C C . GLY A 1 90 ? -6.398 17.379 -13.033 1.00 66.81 90 GLY A C 1
ATOM 701 O O . GLY A 1 90 ? -5.533 18.247 -13.018 1.00 66.81 90 GLY A O 1
ATOM 702 N N . ILE A 1 91 ? -7.027 16.981 -11.926 1.00 70.31 91 ILE A N 1
ATOM 703 C CA . ILE A 1 91 ? -6.764 17.508 -10.569 1.00 70.31 91 ILE A CA 1
ATOM 704 C C . ILE A 1 91 ? -5.393 17.031 -10.025 1.00 70.31 91 ILE A C 1
ATOM 706 O O . ILE A 1 91 ? -4.981 17.404 -8.933 1.00 70.31 91 ILE A O 1
ATOM 710 N N . TRP A 1 92 ? -4.691 16.178 -10.774 1.00 67.38 92 TRP A N 1
ATOM 711 C CA . TRP A 1 92 ? -3.431 15.551 -10.392 1.00 67.38 92 TRP A CA 1
ATOM 712 C C . TRP A 1 92 ? -2.340 15.924 -11.401 1.00 67.38 92 TRP A C 1
ATOM 714 O O . TRP A 1 92 ? -2.466 15.614 -12.587 1.00 67.38 92 TRP A O 1
ATOM 724 N N . ASP A 1 93 ? -1.293 16.605 -10.926 1.00 74.25 93 ASP A N 1
ATOM 725 C CA . ASP A 1 93 ? -0.134 17.023 -11.722 1.00 74.25 93 ASP A CA 1
ATOM 726 C C . ASP A 1 93 ? 1.082 16.159 -11.366 1.00 74.25 93 ASP A C 1
ATOM 728 O O . ASP A 1 93 ? 1.662 16.275 -10.285 1.00 74.25 93 ASP A O 1
ATOM 732 N N . PHE A 1 94 ? 1.451 15.274 -12.293 1.00 74.62 94 PHE A N 1
ATOM 733 C CA . PHE A 1 94 ? 2.559 14.339 -12.122 1.00 74.62 94 PHE A CA 1
ATOM 734 C C . PHE A 1 94 ? 3.907 15.038 -11.907 1.00 74.62 94 PHE A C 1
ATOM 736 O O . PHE A 1 94 ? 4.692 14.585 -11.071 1.00 74.62 94 PHE A O 1
ATOM 743 N N . ALA A 1 95 ? 4.182 16.123 -12.639 1.00 76.25 95 ALA A N 1
ATOM 744 C CA . ALA A 1 95 ? 5.466 16.815 -12.562 1.00 76.25 95 ALA A CA 1
ATOM 745 C C . ALA A 1 95 ? 5.626 17.473 -11.188 1.00 76.25 95 ALA A C 1
ATOM 747 O O . ALA A 1 95 ? 6.603 17.215 -10.488 1.00 76.25 95 ALA A O 1
ATOM 748 N N . MET A 1 96 ? 4.597 18.205 -10.755 1.00 80.00 96 MET A N 1
ATOM 749 C CA . MET A 1 96 ? 4.567 18.854 -9.444 1.00 80.00 96 MET A CA 1
ATOM 750 C C . MET A 1 96 ? 4.732 17.851 -8.289 1.00 80.00 96 MET A C 1
ATOM 752 O O . MET A 1 96 ? 5.514 18.089 -7.371 1.00 80.00 96 MET A O 1
ATOM 756 N N . ILE A 1 97 ? 4.003 16.726 -8.311 1.00 78.75 97 ILE A N 1
ATOM 757 C CA . ILE A 1 97 ? 4.092 15.716 -7.239 1.00 78.75 97 ILE A CA 1
ATOM 758 C C . ILE A 1 97 ? 5.478 15.059 -7.215 1.00 78.75 97 ILE A C 1
ATOM 760 O O . ILE A 1 97 ? 6.020 14.819 -6.137 1.00 78.75 97 ILE A O 1
ATOM 764 N N . SER A 1 98 ? 6.062 14.784 -8.384 1.00 75.81 98 SER A N 1
ATOM 765 C CA . SER A 1 98 ? 7.377 14.141 -8.484 1.00 75.81 98 SER A CA 1
ATOM 766 C C . SER A 1 98 ? 8.496 15.018 -7.917 1.00 75.81 98 SER A C 1
ATOM 768 O O . SER A 1 98 ? 9.337 14.514 -7.175 1.00 75.81 98 SER A O 1
ATOM 770 N N . GLU A 1 99 ? 8.478 16.325 -8.193 1.00 81.69 99 GLU A N 1
ATOM 771 C CA . GLU A 1 99 ? 9.446 17.286 -7.637 1.00 81.69 99 GLU A CA 1
ATOM 772 C C . GLU A 1 99 ? 9.351 17.383 -6.103 1.00 81.69 99 GLU A C 1
ATOM 774 O O . GLU A 1 99 ? 10.363 17.415 -5.400 1.00 81.69 99 GLU A O 1
ATOM 779 N N . GLN A 1 100 ? 8.135 17.364 -5.547 1.00 79.75 100 GLN A N 1
ATOM 780 C CA . GLN A 1 100 ? 7.917 17.437 -4.095 1.00 79.75 100 GLN A CA 1
ATOM 781 C C . GLN A 1 100 ? 8.428 16.209 -3.327 1.00 79.75 100 GLN A C 1
ATOM 783 O O . GLN A 1 100 ? 8.759 16.326 -2.143 1.00 79.75 100 GLN A O 1
ATOM 788 N N . ILE A 1 101 ? 8.480 15.037 -3.968 1.00 74.38 101 ILE A N 1
ATOM 789 C CA . ILE A 1 101 ? 9.041 13.816 -3.371 1.00 74.38 101 ILE A CA 1
ATOM 790 C C . ILE A 1 101 ? 10.564 13.957 -3.202 1.00 74.38 101 ILE A C 1
ATOM 792 O O . ILE A 1 101 ? 11.102 13.553 -2.172 1.00 74.38 101 ILE A O 1
ATOM 796 N N . GLU A 1 102 ? 11.260 14.580 -4.155 1.00 68.19 102 GLU A N 1
ATOM 797 C CA . GLU A 1 102 ? 12.723 14.728 -4.116 1.00 68.19 102 GLU A CA 1
ATOM 798 C C . GLU A 1 102 ? 13.199 15.744 -3.075 1.00 68.19 102 GLU A C 1
ATOM 800 O O . GLU A 1 102 ? 14.138 15.461 -2.330 1.00 68.19 102 GLU A O 1
ATOM 805 N N . MET A 1 103 ? 12.517 16.889 -2.948 1.00 61.72 103 MET A N 1
ATOM 806 C CA . MET A 1 103 ? 12.925 17.963 -2.025 1.00 61.72 103 MET A CA 1
ATOM 807 C C . MET A 1 103 ? 12.939 17.554 -0.543 1.00 61.72 103 MET A C 1
ATOM 809 O O . MET A 1 103 ? 13.578 18.223 0.260 1.00 61.72 103 MET A O 1
ATOM 813 N N . LYS A 1 104 ? 12.240 16.480 -0.153 1.00 53.12 104 LYS A N 1
ATOM 814 C CA . LYS A 1 104 ? 12.214 15.989 1.238 1.00 53.12 104 LYS A CA 1
ATOM 815 C C . LYS A 1 104 ? 13.337 15.009 1.585 1.00 53.12 104 LYS A C 1
ATOM 817 O O . LYS A 1 104 ? 13.414 14.585 2.735 1.00 53.12 104 LYS A O 1
ATOM 822 N N . THR A 1 105 ? 14.173 14.633 0.618 1.00 50.66 105 THR A N 1
ATOM 823 C CA . THR A 1 105 ? 15.246 13.638 0.808 1.00 50.66 105 THR A CA 1
ATOM 824 C C . THR A 1 105 ? 16.625 14.291 1.026 1.00 50.66 105 THR A C 1
ATOM 826 O O . THR A 1 105 ? 17.619 13.584 1.159 1.00 50.66 105 THR A O 1
ATOM 829 N N . THR A 1 106 ? 16.692 15.629 1.090 1.00 42.16 106 THR A N 1
ATOM 830 C CA . THR A 1 106 ? 17.896 16.429 1.415 1.00 42.16 106 THR A CA 1
ATOM 831 C C . THR A 1 106 ? 17.712 17.126 2.757 1.00 42.16 106 THR A C 1
ATOM 833 O O . THR A 1 106 ? 18.697 17.195 3.522 1.00 42.16 106 THR A O 1
#

Radius of gyration: 20.04 Å; chains: 1; bounding box: 45×37×54 Å